Protein AF-A0A370PDU9-F1 (afdb_monomer_lite)

Secondary structure (DSSP, 8-state):
--------------------PPEEEEEEEEETTEEEEEEEETTSEEEEEEEEEEEEEEEEEEEEEESSSSS--SEEEEEEEEEEEEEEEEEEEEE-GGGG----

Structure (mmCIF, N/CA/C/O backbone):
data_AF-A0A370PDU9-F1
#
_entry.id   AF-A0A370PDU9-F1
#
loop_
_atom_site.group_PDB
_atom_site.id
_atom_site.type_symbol
_atom_site.label_atom_id
_atom_site.label_alt_id
_atom_site.label_comp_id
_atom_site.label_asym_id
_atom_site.label_entity_id
_atom_site.label_seq_id
_atom_site.pdbx_PDB_ins_code
_atom_site.Cartn_x
_atom_site.Cartn_y
_atom_site.Cartn_z
_atom_site.occupancy
_atom_site.B_iso_or_equiv
_atom_site.auth_seq_id
_atom_site.auth_comp_id
_atom_site.auth_asym_id
_atom_site.auth_atom_id
_atom_site.pdbx_PDB_model_num
ATOM 1 N N . MET A 1 1 ? -25.434 -52.191 -8.774 1.00 45.94 1 MET A N 1
ATOM 2 C CA . MET A 1 1 ? -24.517 -51.067 -8.494 1.00 45.94 1 MET A CA 1
ATOM 3 C C . MET A 1 1 ? -25.039 -49.874 -9.268 1.00 45.94 1 MET A C 1
ATOM 5 O O . MET A 1 1 ? -25.188 -50.038 -10.463 1.00 45.94 1 MET A O 1
ATOM 9 N N . PHE A 1 2 ? -25.429 -48.791 -8.592 1.00 41.34 2 PHE A N 1
ATOM 10 C CA . PHE A 1 2 ? -25.315 -47.386 -9.021 1.00 41.34 2 PHE A CA 1
ATOM 11 C C . PHE A 1 2 ? -25.845 -46.526 -7.868 1.00 41.34 2 PHE A C 1
ATOM 13 O O . PHE A 1 2 ? -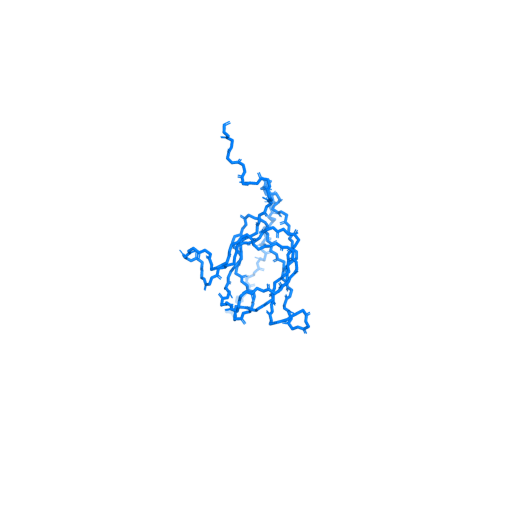27.039 -46.483 -7.583 1.00 41.34 2 PHE A O 1
ATOM 20 N N . PHE A 1 3 ? -24.900 -45.948 -7.136 1.00 52.72 3 PHE A N 1
ATOM 21 C CA . PHE A 1 3 ? -25.128 -44.983 -6.074 1.00 52.72 3 PHE A CA 1
ATOM 22 C C . PHE A 1 3 ? -25.344 -43.612 -6.707 1.00 52.72 3 PHE A C 1
ATOM 24 O O . PHE A 1 3 ? -24.623 -43.274 -7.637 1.00 52.72 3 PHE A O 1
ATOM 31 N N . ASN A 1 4 ? -26.264 -42.820 -6.161 1.00 46.16 4 ASN A N 1
ATOM 32 C CA . ASN A 1 4 ? -26.012 -41.402 -5.909 1.00 46.16 4 ASN A CA 1
ATOM 33 C C . ASN A 1 4 ? -27.005 -40.897 -4.855 1.00 46.16 4 ASN A C 1
ATOM 35 O O . ASN A 1 4 ? -28.132 -40.507 -5.144 1.00 46.16 4 ASN A O 1
ATOM 39 N N . LYS A 1 5 ? -26.561 -40.961 -3.598 1.00 51.97 5 LYS A N 1
ATOM 40 C CA . LYS A 1 5 ? -27.036 -40.093 -2.522 1.00 51.97 5 LYS A CA 1
ATOM 41 C C . LYS A 1 5 ? -26.311 -38.762 -2.692 1.00 51.97 5 LYS A C 1
ATOM 43 O O . LYS A 1 5 ? -25.087 -38.778 -2.729 1.00 51.97 5 LYS A O 1
ATOM 48 N N . SER A 1 6 ? -27.027 -37.645 -2.705 1.00 50.75 6 SER A N 1
ATOM 49 C CA . SER A 1 6 ? -26.455 -36.398 -2.195 1.00 50.75 6 SER A CA 1
ATOM 50 C C . SER A 1 6 ? -27.564 -35.456 -1.738 1.00 50.75 6 SER A C 1
ATOM 52 O O . SER A 1 6 ? -28.269 -34.853 -2.541 1.00 50.75 6 SER A O 1
ATOM 54 N N . LEU A 1 7 ? -27.745 -35.398 -0.418 1.00 58.25 7 LEU A N 1
ATOM 55 C CA . LEU A 1 7 ? -28.395 -34.300 0.286 1.00 58.25 7 LEU A CA 1
ATOM 56 C C . LEU A 1 7 ? -27.349 -33.189 0.384 1.00 58.25 7 LEU A C 1
ATOM 58 O O . LEU A 1 7 ? -26.388 -33.331 1.135 1.00 58.25 7 LEU A O 1
ATOM 62 N N . LEU A 1 8 ? -27.515 -32.108 -0.373 1.00 49.50 8 LEU A N 1
ATOM 63 C CA . LEU A 1 8 ? -26.729 -30.897 -0.151 1.00 49.50 8 LEU A CA 1
ATOM 64 C C . LEU A 1 8 ? -27.350 -30.150 1.029 1.00 49.50 8 LEU A C 1
ATOM 66 O O . LEU A 1 8 ? -28.275 -29.357 0.878 1.00 49.50 8 LEU A O 1
ATOM 70 N N . ALA A 1 9 ? -26.871 -30.486 2.221 1.00 57.47 9 ALA A N 1
ATOM 71 C CA . ALA A 1 9 ? -27.024 -29.668 3.406 1.00 57.47 9 ALA A CA 1
ATOM 72 C C . ALA A 1 9 ? -25.785 -28.777 3.517 1.00 57.47 9 ALA A C 1
ATOM 74 O O . ALA A 1 9 ? -24.698 -29.297 3.753 1.00 57.47 9 ALA A O 1
ATOM 75 N N . THR A 1 10 ? -25.956 -27.459 3.402 1.00 53.81 10 THR A N 1
ATOM 76 C CA . THR A 1 10 ? -24.917 -26.504 3.809 1.00 53.81 10 THR A CA 1
ATOM 77 C C . THR A 1 10 ? -25.574 -25.282 4.454 1.00 53.81 10 THR A C 1
ATOM 79 O O . THR A 1 10 ? -25.962 -24.325 3.797 1.00 53.81 10 THR A O 1
ATOM 82 N N . THR A 1 11 ? -25.814 -25.443 5.758 1.00 60.88 11 THR A N 1
ATOM 83 C CA . THR A 1 11 ? -25.650 -24.476 6.861 1.00 60.88 11 THR A CA 1
ATOM 84 C C . THR A 1 11 ? -25.799 -22.972 6.586 1.00 60.88 11 THR A C 1
ATOM 86 O O . THR A 1 11 ? -24.954 -22.360 5.941 1.00 60.88 11 THR A O 1
ATOM 89 N N . LEU A 1 12 ? -26.799 -22.364 7.246 1.00 53.12 12 LEU A N 1
ATOM 90 C CA . LEU A 1 12 ? -26.806 -20.945 7.621 1.00 53.12 12 LEU A CA 1
ATOM 91 C C . LEU A 1 12 ? -25.511 -20.600 8.375 1.00 53.12 12 LEU A C 1
ATOM 93 O O . LEU A 1 12 ? -25.244 -21.199 9.418 1.00 53.12 12 LEU A O 1
ATOM 97 N N . ALA A 1 13 ? -24.767 -19.598 7.910 1.00 60.03 13 ALA A N 1
ATOM 98 C CA . ALA A 1 13 ? -23.782 -18.915 8.739 1.00 60.03 13 ALA A CA 1
ATOM 99 C C . ALA A 1 13 ? -24.475 -17.738 9.441 1.00 60.03 13 ALA A C 1
ATOM 101 O O . ALA A 1 13 ? -24.949 -16.797 8.806 1.00 60.03 13 ALA A O 1
ATOM 102 N N . VAL A 1 14 ? -24.585 -17.838 10.764 1.00 54.34 14 VAL A N 1
ATOM 103 C CA . VAL A 1 14 ? -24.949 -16.733 11.652 1.00 54.34 14 VAL A CA 1
ATOM 104 C C . VAL A 1 14 ? -23.708 -15.855 11.768 1.00 54.34 14 VAL A C 1
ATOM 106 O O . VAL A 1 14 ? -22.705 -16.302 12.321 1.00 54.34 14 VAL A O 1
ATOM 109 N N . PHE A 1 15 ? -23.755 -14.631 11.242 1.00 58.09 15 PHE A N 1
ATOM 110 C CA . PHE A 1 15 ? -22.693 -13.658 11.478 1.00 58.09 15 PHE A CA 1
ATOM 111 C C . PHE A 1 15 ? -22.762 -13.234 12.946 1.00 58.09 15 PHE A C 1
ATOM 113 O O . PHE A 1 15 ? -23.637 -12.472 13.358 1.00 58.09 15 PHE A O 1
ATOM 120 N N . ALA A 1 16 ? -21.877 -13.824 13.750 1.00 54.44 16 ALA A N 1
ATOM 121 C CA . ALA A 1 16 ? -21.559 -13.338 15.077 1.00 54.44 16 ALA A CA 1
ATOM 122 C C . ALA A 1 16 ? -21.120 -11.874 14.952 1.00 54.44 16 ALA A C 1
ATOM 124 O O . ALA A 1 16 ? -20.358 -11.525 14.054 1.00 54.44 16 ALA A O 1
ATOM 125 N N . SER A 1 17 ? -21.636 -11.025 15.834 1.00 56.66 17 SER A N 1
ATOM 126 C CA . SER A 1 17 ? -21.248 -9.627 15.987 1.00 56.66 17 SER A CA 1
ATOM 127 C C . SER A 1 17 ? -19.757 -9.525 16.334 1.00 56.66 17 SER A C 1
ATOM 129 O O . SER A 1 17 ? -19.393 -9.520 17.509 1.00 56.66 17 SER A O 1
ATOM 131 N N . GLY A 1 18 ? -18.905 -9.515 15.313 1.00 48.44 18 GLY A N 1
ATOM 132 C CA . GLY A 1 18 ? -17.525 -9.053 15.371 1.00 48.44 18 GLY A CA 1
ATOM 133 C C . GLY A 1 18 ? -17.489 -7.578 14.993 1.00 48.44 18 GLY A C 1
ATOM 134 O O . GLY A 1 18 ? -18.382 -7.101 14.292 1.00 48.44 18 GLY A O 1
ATOM 135 N N . VAL A 1 19 ? -16.500 -6.846 15.497 1.00 53.41 19 VAL A N 1
ATOM 136 C CA . VAL A 1 19 ? -16.196 -5.476 15.069 1.00 53.41 19 VAL A CA 1
ATOM 137 C C . VAL A 1 19 ? -16.259 -5.439 13.542 1.00 53.41 19 VAL A C 1
ATOM 139 O O . VAL A 1 19 ? -15.571 -6.213 12.883 1.00 53.41 19 VAL A O 1
ATOM 142 N N . VAL A 1 20 ? -17.150 -4.624 12.978 1.00 56.22 20 VAL A N 1
ATOM 143 C CA . VAL A 1 20 ? -17.201 -4.442 11.526 1.00 56.22 20 VAL A CA 1
ATOM 144 C C . VAL A 1 20 ? -15.953 -3.641 11.178 1.00 56.22 20 VAL A C 1
ATOM 146 O O . VAL A 1 20 ? -15.973 -2.415 11.273 1.00 56.22 20 VAL A O 1
ATOM 149 N N . GLY A 1 21 ? -14.852 -4.332 10.875 1.00 65.31 21 GLY A N 1
ATOM 150 C CA . GLY A 1 21 ? -13.650 -3.697 10.350 1.00 65.31 21 GLY A CA 1
ATOM 151 C C . GLY A 1 21 ? -14.048 -2.935 9.094 1.00 65.31 21 GLY A C 1
ATOM 152 O O . GLY A 1 21 ? -14.659 -3.510 8.186 1.00 65.31 21 GLY A O 1
ATOM 153 N N . GLN A 1 22 ? -13.808 -1.626 9.088 1.00 87.12 22 GLN A N 1
ATOM 154 C CA . GLN A 1 22 ? -14.158 -0.792 7.944 1.00 87.12 22 GLN A CA 1
ATOM 155 C C . GLN A 1 22 ? -13.336 -1.267 6.745 1.00 87.12 22 GLN A C 1
ATOM 157 O O . GLN A 1 22 ? -12.149 -1.547 6.880 1.00 87.12 22 GLN A O 1
ATOM 162 N N . ILE A 1 23 ? -13.988 -1.417 5.597 1.00 93.50 23 ILE A N 1
ATOM 163 C CA . ILE A 1 23 ? -13.319 -1.780 4.349 1.00 93.50 23 ILE A CA 1
ATOM 164 C C . ILE A 1 23 ? -12.965 -0.480 3.640 1.00 93.50 23 ILE A C 1
ATOM 166 O O . ILE A 1 23 ? -13.826 0.395 3.510 1.00 93.50 23 ILE A O 1
ATOM 170 N N . ILE A 1 24 ? -11.725 -0.374 3.180 1.00 94.75 24 ILE A N 1
ATOM 171 C CA . ILE A 1 24 ? -11.230 0.760 2.404 1.00 94.75 24 ILE A CA 1
ATOM 172 C C . ILE A 1 24 ? -10.698 0.286 1.055 1.00 94.75 24 ILE A C 1
ATOM 174 O O . ILE A 1 24 ? -10.247 -0.852 0.921 1.00 94.75 24 ILE A O 1
ATOM 178 N N . ASP A 1 25 ? -10.741 1.169 0.064 1.00 97.50 25 ASP A N 1
ATOM 179 C CA . ASP A 1 25 ? -10.118 0.946 -1.237 1.00 97.50 25 ASP A CA 1
ATOM 180 C C . ASP A 1 25 ? -8.711 1.563 -1.231 1.00 97.50 25 ASP A C 1
ATOM 182 O O . ASP A 1 25 ? -8.551 2.755 -0.949 1.00 97.50 25 ASP A O 1
ATOM 186 N N . ILE A 1 26 ? -7.699 0.761 -1.556 1.00 98.00 26 ILE A N 1
ATOM 187 C CA . ILE A 1 26 ? -6.323 1.220 -1.773 1.00 98.00 26 ILE A CA 1
ATOM 188 C C . ILE A 1 26 ? -5.940 1.095 -3.247 1.00 98.00 26 ILE A C 1
ATOM 190 O O . ILE A 1 26 ? -6.480 0.258 -3.976 1.00 98.00 26 ILE A O 1
ATOM 194 N N . GLU A 1 27 ? -4.959 1.891 -3.666 1.00 98.50 27 GLU A N 1
ATOM 195 C CA . GLU A 1 27 ? -4.323 1.775 -4.978 1.00 98.50 27 GLU A CA 1
ATOM 196 C C . GLU A 1 27 ? -2.813 1.605 -4.834 1.00 98.50 27 GLU A C 1
ATOM 198 O O . GLU A 1 27 ? -2.181 2.288 -4.028 1.00 98.50 27 GLU A O 1
ATOM 203 N N . TYR A 1 28 ? -2.213 0.727 -5.633 1.00 98.38 28 TYR A N 1
ATOM 204 C CA . TYR A 1 28 ? -0.769 0.497 -5.622 1.00 98.38 28 TYR A CA 1
ATOM 205 C C . TYR A 1 28 ? -0.254 0.141 -7.013 1.00 98.38 28 TYR A C 1
ATOM 207 O O . TYR A 1 28 ? -0.911 -0.561 -7.779 1.00 98.38 28 TYR A O 1
ATOM 215 N N . GLY A 1 29 ? 0.920 0.653 -7.372 1.00 98.19 29 GLY A N 1
ATOM 216 C CA . GLY A 1 29 ? 1.398 0.544 -8.744 1.00 98.19 29 GLY A CA 1
ATOM 217 C C . GLY A 1 29 ? 2.758 1.170 -8.995 1.00 98.19 29 GLY A C 1
ATOM 218 O O . GLY A 1 29 ? 3.464 1.602 -8.079 1.00 98.19 29 GLY A O 1
ATOM 219 N N . THR A 1 30 ? 3.153 1.235 -10.263 1.00 98.19 30 THR A N 1
ATOM 220 C CA . THR A 1 30 ? 4.352 1.997 -10.652 1.00 98.19 30 THR A CA 1
ATOM 221 C C . THR A 1 30 ? 4.039 3.490 -10.807 1.00 98.19 30 THR A C 1
ATOM 223 O O . THR A 1 30 ? 4.922 4.331 -10.620 1.00 98.19 30 THR A O 1
ATOM 226 N N . SER A 1 31 ? 2.775 3.834 -11.085 1.00 97.38 31 SER A N 1
ATOM 227 C CA . SER A 1 31 ? 2.247 5.201 -11.186 1.00 97.38 31 SER A CA 1
ATOM 228 C C . SER A 1 31 ? 0.719 5.221 -11.038 1.00 97.38 31 SER A C 1
ATOM 230 O O . SER A 1 31 ? 0.090 4.172 -11.116 1.00 97.38 31 SER A O 1
ATOM 232 N N . GLU A 1 32 ? 0.111 6.408 -10.937 1.00 95.44 32 GLU A N 1
ATOM 233 C CA . GLU A 1 32 ? -1.357 6.584 -10.938 1.00 95.44 32 GLU A CA 1
ATOM 234 C C . GLU A 1 32 ? -2.054 6.066 -12.217 1.00 95.44 32 GLU A C 1
ATOM 236 O O . GLU A 1 32 ? -3.252 5.807 -12.216 1.00 95.44 32 GLU A O 1
ATOM 241 N N . TYR A 1 33 ? -1.314 5.899 -13.322 1.00 96.38 33 TYR A N 1
ATOM 242 C CA . TYR A 1 33 ? -1.837 5.374 -14.594 1.00 96.38 33 TYR A CA 1
ATOM 243 C C . TYR A 1 33 ? -1.593 3.867 -14.773 1.00 96.38 33 TYR A C 1
ATOM 245 O O . TYR A 1 33 ? -2.026 3.294 -15.773 1.00 96.38 33 TYR A O 1
ATOM 253 N N . ASP A 1 34 ? -0.870 3.247 -13.839 1.00 97.12 34 ASP A N 1
ATOM 254 C CA . ASP A 1 34 ? -0.474 1.836 -13.835 1.00 97.12 34 ASP A CA 1
ATOM 255 C C . ASP A 1 34 ? -0.568 1.305 -12.399 1.00 97.12 34 ASP A C 1
ATOM 257 O O . ASP A 1 34 ? 0.443 0.995 -11.759 1.00 97.12 34 ASP A O 1
ATOM 261 N N . ALA A 1 35 ? -1.797 1.315 -11.875 1.00 97.38 35 ALA A N 1
ATOM 262 C CA . ALA A 1 35 ? -2.127 0.919 -10.515 1.00 97.38 35 ALA A CA 1
ATOM 263 C C . ALA A 1 35 ? -3.199 -0.176 -10.486 1.00 97.38 35 ALA A C 1
ATOM 265 O O . ALA A 1 35 ? -4.118 -0.215 -11.310 1.00 97.38 35 ALA A O 1
ATOM 266 N N . HIS A 1 36 ? -3.072 -1.054 -9.500 1.00 98.19 36 HIS A N 1
ATOM 267 C CA . HIS A 1 36 ? -4.092 -1.999 -9.080 1.00 98.19 36 HIS A CA 1
ATOM 268 C C . HIS A 1 36 ? -4.951 -1.359 -7.990 1.00 98.19 36 HIS A C 1
ATOM 270 O O . HIS A 1 36 ? -4.449 -0.571 -7.193 1.00 98.19 36 HIS A O 1
ATOM 276 N N . GLN A 1 37 ? -6.230 -1.726 -7.953 1.00 98.12 37 GLN A N 1
ATOM 277 C CA . GLN A 1 37 ? -7.158 -1.369 -6.882 1.00 98.12 37 GLN A CA 1
ATOM 278 C C . GLN A 1 37 ? -7.493 -2.618 -6.077 1.00 98.12 37 GLN A C 1
ATOM 280 O O . GLN A 1 37 ? -7.747 -3.672 -6.667 1.00 98.12 37 GLN A O 1
ATOM 285 N N . GLN A 1 38 ? -7.525 -2.494 -4.754 1.00 98.00 38 GLN A N 1
ATOM 286 C CA . GLN A 1 38 ? -7.873 -3.594 -3.860 1.00 98.00 38 GLN A CA 1
ATOM 287 C C . GLN A 1 38 ? -8.626 -3.084 -2.636 1.00 98.00 38 GLN A C 1
ATOM 289 O O . GLN A 1 38 ? -8.297 -2.040 -2.077 1.00 98.00 38 GLN A O 1
ATOM 294 N N . GLN A 1 39 ? -9.623 -3.857 -2.210 1.00 97.75 39 GLN A N 1
ATOM 295 C CA . GLN A 1 39 ? -10.310 -3.640 -0.944 1.00 97.75 39 GLN A CA 1
ATOM 296 C C . GLN A 1 39 ? -9.567 -4.339 0.181 1.00 97.75 39 GLN A C 1
ATOM 298 O O . GLN A 1 39 ? -9.278 -5.531 0.083 1.00 97.75 39 GLN A O 1
ATOM 303 N N . VAL A 1 40 ? -9.295 -3.604 1.253 1.00 95.88 40 VAL A N 1
ATOM 304 C CA . VAL A 1 40 ? -8.632 -4.127 2.450 1.00 95.88 40 VAL A CA 1
ATOM 305 C C . VAL A 1 40 ? -9.437 -3.762 3.690 1.00 95.88 40 VAL A C 1
ATOM 307 O O . VAL A 1 40 ? -10.097 -2.721 3.738 1.00 95.88 40 VAL A O 1
ATOM 310 N N . GLN A 1 41 ? -9.422 -4.641 4.687 1.00 94.31 41 GLN A N 1
ATOM 311 C CA . GLN A 1 41 ? -10.075 -4.394 5.966 1.00 94.31 41 GLN A CA 1
ATOM 312 C C . GLN A 1 41 ? -9.102 -3.656 6.891 1.00 94.31 41 GLN A C 1
ATOM 314 O O . GLN A 1 41 ? -7.955 -4.067 7.061 1.00 94.31 41 GLN A O 1
ATOM 319 N N . LEU A 1 42 ? -9.550 -2.547 7.487 1.00 92.69 42 LEU A N 1
ATOM 320 C CA . LEU A 1 42 ? -8.784 -1.872 8.532 1.00 92.69 42 LEU A CA 1
ATOM 321 C C . LEU A 1 42 ? -8.515 -2.836 9.691 1.00 92.69 42 LEU A C 1
ATOM 323 O O . LEU A 1 42 ? -9.375 -3.646 10.042 1.00 92.69 42 LEU A O 1
ATOM 327 N N . GLN A 1 43 ? -7.347 -2.684 10.313 1.00 91.94 43 GLN A N 1
ATOM 328 C CA . GLN A 1 43 ? -6.855 -3.491 11.433 1.00 91.94 43 GLN A CA 1
ATOM 329 C C . GLN A 1 43 ? -6.662 -4.978 11.086 1.00 91.94 43 GLN A C 1
ATOM 331 O O . GLN A 1 43 ? -6.588 -5.826 11.976 1.00 91.94 43 GLN A O 1
ATOM 336 N N . GLU A 1 44 ? -6.519 -5.298 9.799 1.00 92.75 44 GLU A N 1
ATOM 337 C CA . GLU A 1 44 ? -6.204 -6.638 9.312 1.00 92.75 44 GLU A CA 1
ATOM 338 C C . GLU A 1 44 ? -5.036 -6.588 8.319 1.00 92.75 44 GLU A C 1
ATOM 340 O O . GLU A 1 44 ? -5.040 -5.819 7.356 1.00 92.75 44 GLU A O 1
ATOM 345 N N . LEU A 1 45 ? -4.008 -7.413 8.558 1.00 94.94 45 LEU A N 1
ATOM 346 C CA . LEU A 1 45 ? -2.895 -7.560 7.621 1.00 94.94 45 LEU A CA 1
ATOM 347 C C . LEU A 1 45 ? -3.398 -8.344 6.409 1.00 94.94 45 LEU A C 1
ATOM 349 O O . LEU A 1 45 ? -3.776 -9.508 6.534 1.00 94.94 45 LEU A O 1
ATOM 353 N N . THR A 1 46 ? -3.393 -7.701 5.248 1.00 96.19 46 THR A N 1
ATOM 354 C CA . THR A 1 46 ? -3.960 -8.238 4.011 1.00 96.19 46 THR A CA 1
ATOM 355 C C . THR A 1 46 ? -2.862 -8.390 2.961 1.00 96.19 46 THR A C 1
ATOM 357 O O . THR A 1 46 ? -2.144 -7.432 2.679 1.00 96.19 46 THR A O 1
ATOM 360 N N . GLU A 1 47 ? -2.724 -9.579 2.372 1.00 97.44 47 GLU A N 1
ATOM 361 C CA . GLU A 1 47 ? -1.835 -9.804 1.222 1.00 97.44 47 GLU A CA 1
ATOM 362 C C . GLU A 1 47 ? -2.361 -9.070 -0.021 1.00 97.44 47 GLU A C 1
ATOM 364 O O . GLU A 1 47 ? -3.572 -8.967 -0.243 1.00 97.44 47 GLU A O 1
ATOM 369 N N . LEU A 1 48 ? -1.453 -8.542 -0.839 1.00 97.44 48 LEU A N 1
ATOM 370 C CA . LEU A 1 48 ? -1.809 -7.907 -2.101 1.00 97.44 48 LEU A CA 1
ATOM 371 C C . LEU A 1 48 ? -2.177 -8.970 -3.139 1.00 97.44 48 LEU A C 1
ATOM 373 O O . LEU A 1 48 ? -1.485 -9.973 -3.287 1.00 97.44 48 LEU A O 1
ATOM 377 N N . ASP A 1 49 ? -3.221 -8.712 -3.926 1.00 98.25 49 ASP A N 1
ATOM 378 C CA . ASP A 1 49 ? -3.607 -9.570 -5.055 1.00 98.25 49 ASP A CA 1
ATOM 379 C C . ASP A 1 49 ? -2.489 -9.661 -6.110 1.00 98.25 49 ASP A C 1
ATOM 381 O O . ASP A 1 49 ? -2.344 -10.672 -6.804 1.00 98.25 49 ASP A O 1
ATOM 385 N N . TYR A 1 50 ? -1.690 -8.595 -6.222 1.00 97.81 50 TYR A N 1
ATOM 386 C CA . TYR A 1 50 ? -0.520 -8.514 -7.087 1.00 97.81 50 TYR A CA 1
ATOM 387 C C . TYR A 1 50 ? 0.695 -8.053 -6.268 1.00 97.81 50 TYR A C 1
ATOM 389 O O . TYR A 1 50 ? 0.979 -6.861 -6.217 1.00 97.81 50 TYR A O 1
ATOM 397 N N . PRO A 1 51 ? 1.437 -8.963 -5.615 1.00 97.69 51 PRO A N 1
ATOM 398 C CA . PRO A 1 51 ? 2.699 -8.614 -4.971 1.00 97.69 51 PRO A CA 1
ATOM 399 C C . PRO A 1 51 ? 3.732 -8.157 -6.002 1.00 97.69 51 PRO A C 1
ATOM 401 O O . PRO A 1 51 ? 3.863 -8.746 -7.083 1.00 97.69 51 PRO A O 1
ATOM 404 N N . GLY A 1 52 ? 4.503 -7.120 -5.685 1.00 97.94 52 GLY A N 1
ATOM 405 C CA . GLY A 1 52 ? 5.417 -6.542 -6.663 1.00 97.94 52 GLY A CA 1
ATOM 406 C C . GLY A 1 52 ? 6.220 -5.349 -6.171 1.00 97.94 52 GLY A C 1
ATOM 407 O O . GLY A 1 52 ? 6.058 -4.862 -5.058 1.00 97.94 52 GLY A O 1
ATOM 408 N N . THR A 1 53 ? 7.125 -4.879 -7.030 1.00 98.31 53 THR A N 1
ATOM 409 C CA . THR A 1 53 ? 7.924 -3.678 -6.766 1.00 98.31 53 THR A CA 1
ATOM 410 C C . THR A 1 53 ? 7.195 -2.442 -7.276 1.00 98.31 53 THR A C 1
ATOM 412 O O . THR A 1 53 ? 7.064 -2.255 -8.486 1.00 98.31 53 THR A O 1
ATOM 415 N N . TYR A 1 54 ? 6.782 -1.575 -6.355 1.00 98.31 54 TYR A N 1
ATOM 416 C CA . TYR A 1 54 ? 5.914 -0.432 -6.624 1.00 98.31 54 TYR A CA 1
ATOM 417 C C . TYR A 1 54 ? 6.535 0.890 -6.178 1.00 98.31 54 TYR A C 1
ATOM 419 O O . TYR A 1 54 ? 7.407 0.928 -5.313 1.00 98.31 54 TYR A O 1
ATOM 427 N N . SER A 1 55 ? 6.097 1.980 -6.808 1.00 98.38 55 SER A N 1
ATOM 428 C CA . SER A 1 55 ? 6.556 3.358 -6.559 1.00 98.38 55 SER A CA 1
ATOM 429 C C . SER A 1 55 ? 5.409 4.356 -6.403 1.00 98.38 55 SER A C 1
ATOM 431 O O . SER A 1 55 ? 5.643 5.560 -6.311 1.00 98.38 55 SER A O 1
ATOM 433 N N . TYR A 1 56 ? 4.173 3.870 -6.367 1.00 98.56 56 TYR A N 1
ATOM 434 C CA . TYR A 1 56 ? 2.961 4.648 -6.170 1.00 98.56 56 TYR A CA 1
ATOM 435 C C . TYR A 1 56 ? 2.034 3.921 -5.199 1.00 98.56 56 TYR A C 1
ATOM 437 O O . TYR A 1 56 ? 1.870 2.702 -5.301 1.00 98.56 56 TYR A O 1
ATOM 445 N N . PHE A 1 57 ? 1.437 4.680 -4.283 1.00 98.38 57 PHE A N 1
ATOM 446 C CA . PHE A 1 57 ? 0.432 4.186 -3.354 1.00 98.38 57 PHE A CA 1
ATOM 447 C C . PHE A 1 57 ? -0.619 5.270 -3.087 1.00 98.38 57 PHE A C 1
ATOM 449 O O . PHE A 1 57 ? -0.294 6.460 -3.000 1.00 98.38 57 PHE A O 1
ATOM 456 N N . SER A 1 58 ? -1.875 4.859 -2.960 1.00 98.31 58 SER A N 1
ATOM 457 C CA . SER A 1 58 ? -2.990 5.713 -2.574 1.00 98.31 58 SER A CA 1
ATOM 458 C C . SER A 1 58 ? -3.855 5.013 -1.542 1.00 98.31 58 SER A C 1
ATOM 460 O O .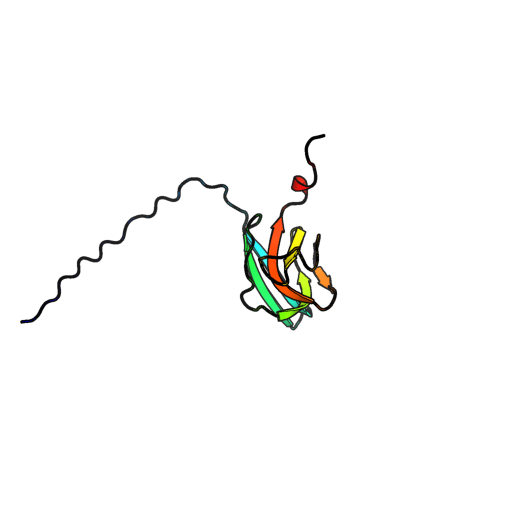 SER A 1 58 ? -4.264 3.873 -1.740 1.00 98.31 58 SER A O 1
ATOM 462 N N . THR A 1 59 ? -4.167 5.711 -0.458 1.00 97.06 59 THR A N 1
ATOM 463 C CA . THR A 1 59 ? -5.029 5.205 0.610 1.00 97.06 59 THR A CA 1
ATOM 464 C C . THR A 1 59 ? -5.794 6.352 1.280 1.00 97.06 59 THR A C 1
ATOM 466 O O . THR A 1 59 ? -5.231 7.440 1.464 1.00 97.06 59 THR A O 1
ATOM 469 N N . PRO A 1 60 ? -7.073 6.146 1.647 1.00 95.25 60 PRO A N 1
ATOM 470 C CA . PRO A 1 60 ? -7.827 7.105 2.451 1.00 95.25 60 PRO A CA 1
ATOM 471 C C . PRO A 1 60 ? -7.367 7.156 3.919 1.00 95.25 60 PRO A C 1
ATOM 473 O O . PRO A 1 60 ? -7.509 8.205 4.547 1.00 95.25 60 PRO A O 1
ATOM 476 N N . ASP A 1 61 ? -6.794 6.068 4.441 1.00 95.06 61 ASP A N 1
ATOM 477 C CA . ASP A 1 61 ? -6.315 5.924 5.825 1.00 95.06 61 ASP A CA 1
ATOM 478 C C . ASP A 1 61 ? -4.798 5.690 5.878 1.00 95.06 61 ASP A C 1
ATOM 480 O O . ASP A 1 61 ? -4.133 5.625 4.844 1.00 95.06 61 ASP A O 1
ATOM 484 N N . ILE A 1 62 ? -4.224 5.590 7.079 1.00 95.44 62 ILE A N 1
ATOM 485 C CA . ILE A 1 62 ? -2.796 5.298 7.239 1.00 95.44 62 ILE A CA 1
ATOM 486 C C . ILE A 1 62 ? -2.563 3.804 7.037 1.00 95.44 62 ILE A C 1
ATOM 488 O O . ILE A 1 62 ? -3.311 2.983 7.562 1.00 95.44 62 ILE A O 1
ATOM 492 N N . CYS A 1 63 ? -1.511 3.452 6.304 1.00 96.88 63 CYS A N 1
ATOM 493 C CA . CYS A 1 63 ? -1.105 2.075 6.095 1.00 96.88 63 CYS A CA 1
ATOM 494 C C . CYS A 1 63 ? 0.398 1.873 6.290 1.00 96.88 63 CYS A C 1
ATOM 496 O O . CYS A 1 63 ? 1.227 2.720 5.941 1.00 96.88 63 CYS A O 1
ATOM 498 N N . ASP A 1 64 ? 0.726 0.683 6.768 1.00 97.44 64 ASP A N 1
ATOM 499 C CA . ASP A 1 64 ? 2.056 0.103 6.779 1.00 97.44 64 ASP A CA 1
ATOM 500 C C . ASP A 1 64 ? 2.166 -0.920 5.638 1.00 97.44 64 ASP A C 1
ATOM 502 O O . ASP A 1 64 ? 1.282 -1.758 5.440 1.00 97.44 64 ASP A O 1
ATOM 506 N N . LEU A 1 65 ? 3.247 -0.834 4.862 1.00 97.88 65 LEU A N 1
ATOM 507 C CA . LEU A 1 65 ? 3.501 -1.637 3.665 1.00 97.88 65 LEU A CA 1
ATOM 508 C C . LEU A 1 65 ? 4.611 -2.642 3.957 1.00 97.88 65 LEU A C 1
ATOM 510 O O . LEU A 1 65 ? 5.722 -2.269 4.343 1.00 97.88 65 LEU A O 1
ATOM 514 N N . TYR A 1 66 ? 4.329 -3.916 3.732 1.00 98.06 66 TYR A N 1
ATOM 515 C CA . TYR A 1 66 ? 5.182 -5.032 4.116 1.00 98.06 66 TYR A CA 1
ATOM 516 C C . TYR A 1 66 ? 5.764 -5.712 2.883 1.00 98.06 66 TYR A C 1
ATOM 518 O O . TYR A 1 66 ? 5.047 -5.977 1.923 1.00 98.06 66 TYR A O 1
ATOM 526 N N . SER A 1 67 ? 7.058 -6.034 2.914 1.00 95.81 67 SER A N 1
ATOM 527 C CA . SER A 1 67 ? 7.707 -6.845 1.872 1.00 95.81 67 SER A CA 1
ATOM 528 C C . SER A 1 67 ? 7.518 -8.352 2.083 1.00 95.81 67 SER A C 1
ATOM 530 O O . SER A 1 67 ? 7.819 -9.131 1.182 1.00 95.81 67 SER A O 1
ATOM 532 N N . ASN A 1 68 ? 7.061 -8.742 3.275 1.00 89.44 68 ASN A N 1
ATOM 533 C CA . ASN A 1 68 ? 6.586 -10.065 3.667 1.00 89.44 68 ASN A CA 1
ATOM 534 C C . ASN A 1 68 ? 5.793 -9.941 4.985 1.00 89.44 68 ASN A C 1
ATOM 536 O O . ASN A 1 68 ? 5.945 -8.956 5.707 1.00 89.44 68 ASN A O 1
ATOM 540 N N . THR A 1 69 ? 4.988 -10.942 5.331 1.00 84.31 69 THR A N 1
ATOM 541 C CA . THR A 1 69 ? 4.111 -10.919 6.516 1.00 84.31 69 THR A CA 1
ATOM 542 C C . THR A 1 69 ? 4.793 -11.279 7.847 1.00 84.31 69 THR A C 1
ATOM 544 O O . THR A 1 69 ? 4.128 -11.272 8.880 1.00 84.31 69 THR A O 1
ATOM 547 N N . GLU A 1 70 ? 6.077 -11.656 7.851 1.00 83.88 70 GLU A N 1
ATOM 548 C CA . GLU A 1 70 ? 6.806 -12.091 9.059 1.00 83.88 70 GLU A CA 1
ATOM 549 C C . GLU A 1 70 ? 7.675 -10.978 9.674 1.00 83.88 70 GLU A C 1
ATOM 551 O O . GLU A 1 70 ? 7.959 -11.005 10.874 1.00 83.88 70 GLU A O 1
ATOM 556 N N . ASP A 1 71 ? 8.084 -10.002 8.863 1.00 86.62 71 ASP A N 1
ATOM 557 C CA . ASP A 1 71 ? 8.999 -8.924 9.232 1.00 86.62 71 ASP A CA 1
ATOM 558 C C . ASP A 1 71 ? 8.286 -7.606 9.584 1.00 86.62 71 ASP A C 1
ATOM 560 O O . ASP A 1 71 ? 7.075 -7.431 9.445 1.00 86.62 71 ASP A O 1
ATOM 564 N N . TYR A 1 72 ? 9.083 -6.634 10.039 1.00 91.81 72 TYR A N 1
ATOM 565 C CA . TYR A 1 72 ? 8.657 -5.244 10.174 1.00 91.81 72 TYR A CA 1
ATOM 566 C C . TYR A 1 72 ? 8.269 -4.633 8.816 1.00 91.81 72 TYR A C 1
ATOM 568 O O . TYR A 1 72 ? 8.836 -5.015 7.786 1.00 91.81 72 TYR A O 1
ATOM 576 N N . PRO A 1 73 ? 7.364 -3.637 8.808 1.00 95.56 73 PRO A N 1
ATOM 577 C CA . PRO A 1 73 ? 6.973 -2.959 7.581 1.00 95.56 73 PRO A CA 1
ATOM 578 C C . PRO A 1 73 ? 8.178 -2.335 6.872 1.00 95.56 73 PRO A C 1
ATOM 580 O O . PRO A 1 73 ? 9.064 -1.738 7.488 1.00 95.56 73 PRO A O 1
ATOM 583 N N . ALA A 1 74 ? 8.200 -2.471 5.548 1.00 96.56 74 ALA A N 1
ATOM 584 C CA . ALA A 1 74 ? 9.209 -1.869 4.686 1.00 96.56 74 ALA A CA 1
ATOM 585 C C . ALA A 1 74 ? 9.020 -0.349 4.585 1.00 96.56 74 ALA A C 1
ATOM 587 O O . ALA A 1 74 ? 9.998 0.395 4.491 1.00 96.56 74 ALA A O 1
ATOM 588 N N . LEU A 1 75 ? 7.765 0.106 4.616 1.00 96.75 75 LEU A N 1
ATOM 589 C CA . LEU A 1 75 ? 7.379 1.510 4.685 1.00 96.75 75 LEU A CA 1
ATOM 590 C C . LEU A 1 75 ? 6.248 1.648 5.702 1.00 96.75 75 LEU A C 1
ATOM 592 O O . LEU A 1 75 ? 5.289 0.888 5.639 1.00 96.75 75 LEU A O 1
ATOM 596 N N . SER A 1 76 ? 6.345 2.626 6.597 1.00 96.06 76 SER A N 1
ATOM 597 C CA . SER A 1 76 ? 5.324 2.873 7.618 1.00 96.06 76 SER A CA 1
ATOM 598 C C . SER A 1 76 ? 4.694 4.243 7.486 1.00 96.06 76 SER A C 1
ATOM 600 O O . SER A 1 76 ? 5.315 5.162 6.941 1.00 96.06 76 SER A O 1
ATOM 602 N N . ASN A 1 77 ? 3.506 4.393 8.067 1.00 95.06 77 ASN A N 1
ATOM 603 C CA . ASN A 1 77 ? 2.782 5.660 8.128 1.00 95.06 77 ASN A CA 1
ATOM 604 C C . ASN A 1 77 ? 2.528 6.282 6.741 1.00 95.06 77 ASN A C 1
ATOM 606 O O . ASN A 1 77 ? 2.652 7.494 6.545 1.00 95.06 77 ASN A O 1
ATOM 610 N N . ILE A 1 78 ? 2.190 5.449 5.754 1.00 96.44 78 ILE A N 1
ATOM 611 C CA . ILE A 1 78 ? 1.845 5.899 4.405 1.00 96.44 78 ILE A CA 1
ATOM 612 C C . ILE A 1 78 ? 0.372 6.296 4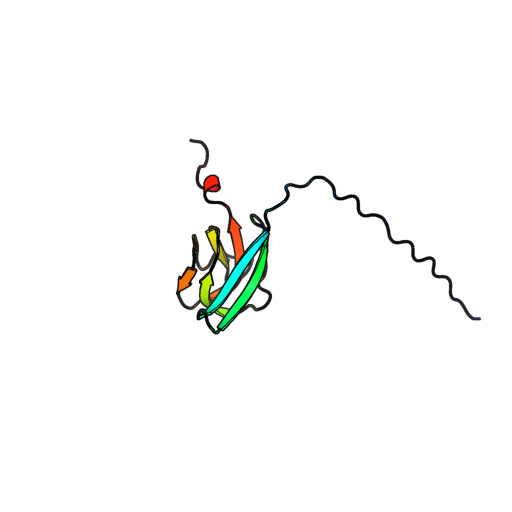.383 1.00 96.44 78 ILE A C 1
ATOM 614 O O . ILE A 1 78 ? -0.496 5.482 4.665 1.00 96.44 78 ILE A O 1
ATOM 618 N N . GLY A 1 79 ? 0.089 7.550 4.035 1.00 94.56 79 GLY A N 1
ATOM 619 C CA . GLY A 1 79 ? -1.269 8.081 3.958 1.00 94.56 79 GLY A CA 1
ATOM 620 C C . GLY A 1 79 ? -1.452 9.007 2.759 1.00 94.56 79 GLY A C 1
ATOM 621 O O . GLY A 1 79 ? -0.503 9.654 2.307 1.00 94.56 79 GLY A O 1
ATOM 622 N N . GLY A 1 80 ? -2.685 9.097 2.262 1.00 95.19 80 GLY A N 1
ATOM 623 C CA . GLY A 1 80 ? -3.021 9.899 1.089 1.00 95.19 80 GLY A CA 1
ATOM 624 C C . GLY A 1 80 ? -2.557 9.253 -0.216 1.00 95.19 80 GLY A C 1
ATOM 625 O O . GLY A 1 80 ? -2.423 8.038 -0.309 1.00 95.19 80 GLY A O 1
ATOM 626 N N . THR A 1 81 ? -2.326 10.082 -1.233 1.00 97.50 81 THR A N 1
ATOM 627 C CA . THR A 1 81 ? -2.000 9.648 -2.597 1.00 97.50 81 THR A CA 1
ATOM 628 C C . THR A 1 81 ? -0.649 10.200 -3.019 1.00 97.50 81 THR A C 1
ATOM 630 O O . THR A 1 81 ? -0.440 11.417 -2.979 1.00 97.50 81 THR A O 1
ATOM 633 N N . GLY A 1 82 ? 0.261 9.346 -3.488 1.00 95.50 82 GLY A N 1
ATOM 634 C CA . GLY A 1 82 ? 1.513 9.840 -4.043 1.00 95.50 82 GLY A CA 1
ATOM 635 C C . GLY A 1 82 ? 2.565 8.794 -4.370 1.00 95.50 82 GLY A C 1
ATOM 636 O O . GLY A 1 82 ? 2.351 7.584 -4.318 1.00 95.50 82 GLY A O 1
ATOM 637 N N . ALA A 1 83 ? 3.735 9.310 -4.741 1.00 97.44 83 ALA A N 1
ATOM 638 C CA . ALA A 1 83 ? 4.912 8.492 -4.964 1.00 97.44 83 ALA A CA 1
ATOM 639 C C . ALA A 1 83 ? 5.480 7.997 -3.630 1.00 97.44 83 ALA A C 1
ATOM 641 O O . ALA A 1 83 ? 5.618 8.765 -2.676 1.00 97.44 83 ALA A O 1
ATOM 642 N N . ILE A 1 84 ? 5.879 6.733 -3.611 1.00 97.69 84 ILE A N 1
ATOM 643 C CA . ILE A 1 84 ? 6.609 6.098 -2.514 1.00 97.69 84 ILE A CA 1
ATOM 644 C C . ILE A 1 84 ? 7.989 5.649 -3.015 1.00 97.69 84 ILE A C 1
ATOM 646 O O . ILE A 1 84 ? 8.193 5.517 -4.229 1.00 97.69 84 ILE A O 1
ATOM 650 N N . PRO A 1 85 ? 8.968 5.407 -2.124 1.00 97.62 85 PRO A N 1
ATOM 651 C CA . PRO A 1 85 ? 10.214 4.759 -2.515 1.00 97.62 85 PRO A CA 1
ATOM 652 C C . PRO A 1 85 ? 9.939 3.438 -3.239 1.00 97.62 85 PRO A C 1
ATOM 654 O O . PRO A 1 85 ? 9.107 2.654 -2.786 1.00 97.62 85 PRO A O 1
ATOM 657 N N . THR A 1 86 ? 10.653 3.176 -4.338 1.00 97.88 86 THR A N 1
ATOM 658 C CA . THR A 1 86 ? 10.512 1.929 -5.100 1.00 97.88 86 THR A CA 1
ATOM 659 C C . THR A 1 86 ? 10.831 0.721 -4.218 1.00 97.88 86 THR A C 1
ATOM 661 O O . THR A 1 86 ? 11.995 0.488 -3.893 1.00 97.88 86 THR A O 1
ATOM 664 N N . THR A 1 87 ? 9.804 -0.037 -3.837 1.00 96.81 87 THR A N 1
ATOM 665 C CA . THR A 1 87 ? 9.882 -1.061 -2.784 1.00 96.81 87 THR A CA 1
ATOM 666 C C . THR A 1 87 ? 9.049 -2.277 -3.178 1.00 96.81 87 THR A C 1
ATOM 668 O O . THR A 1 87 ? 7.992 -2.119 -3.783 1.00 96.81 87 THR A O 1
ATOM 671 N N . TYR A 1 88 ? 9.525 -3.486 -2.865 1.00 97.81 88 TYR A N 1
ATOM 672 C CA . TYR A 1 88 ? 8.717 -4.701 -3.007 1.00 97.81 88 TYR A CA 1
ATOM 673 C C . TYR A 1 88 ? 7.682 -4.765 -1.883 1.00 97.81 88 TYR A C 1
ATOM 675 O O . TYR A 1 88 ? 8.059 -4.697 -0.712 1.00 97.81 88 TYR A O 1
ATOM 683 N N . ILE A 1 89 ? 6.408 -4.881 -2.245 1.00 97.88 89 ILE A N 1
ATOM 684 C CA . ILE A 1 89 ? 5.275 -4.926 -1.323 1.00 97.88 89 ILE A CA 1
ATOM 685 C C . ILE A 1 89 ? 4.477 -6.195 -1.614 1.00 97.88 89 ILE A C 1
ATOM 687 O O . ILE A 1 89 ? 4.152 -6.488 -2.765 1.00 97.88 89 ILE A O 1
ATOM 691 N N . ASP A 1 90 ? 4.186 -6.924 -0.548 1.00 97.75 90 ASP A N 1
ATOM 692 C CA . ASP A 1 90 ? 3.489 -8.207 -0.530 1.00 97.75 90 ASP A CA 1
ATOM 693 C C . ASP A 1 90 ? 2.210 -8.145 0.305 1.00 97.75 90 ASP A C 1
ATOM 695 O O . ASP A 1 90 ? 1.218 -8.785 -0.017 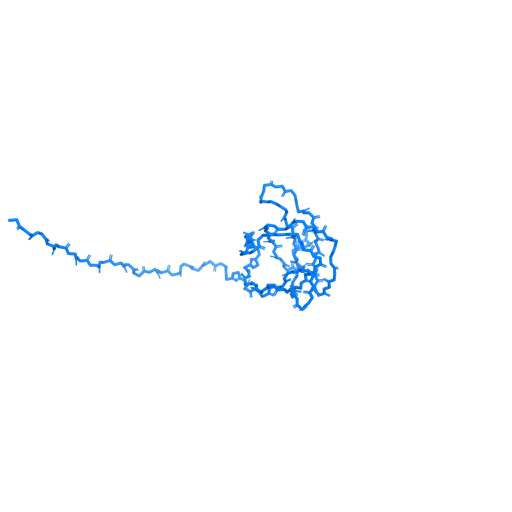1.00 97.75 90 ASP A O 1
ATOM 699 N N . ALA A 1 91 ? 2.204 -7.322 1.355 1.00 98.00 91 ALA A N 1
ATOM 700 C CA . ALA A 1 91 ? 1.050 -7.149 2.219 1.00 98.00 91 ALA A CA 1
ATOM 701 C C . ALA A 1 91 ? 0.933 -5.711 2.726 1.00 98.00 91 ALA A C 1
ATOM 703 O O . ALA A 1 91 ? 1.876 -4.915 2.670 1.00 98.00 91 ALA A O 1
ATOM 704 N N . VAL A 1 92 ? -0.246 -5.387 3.239 1.00 97.69 92 VAL A N 1
ATOM 705 C CA . VAL A 1 92 ? 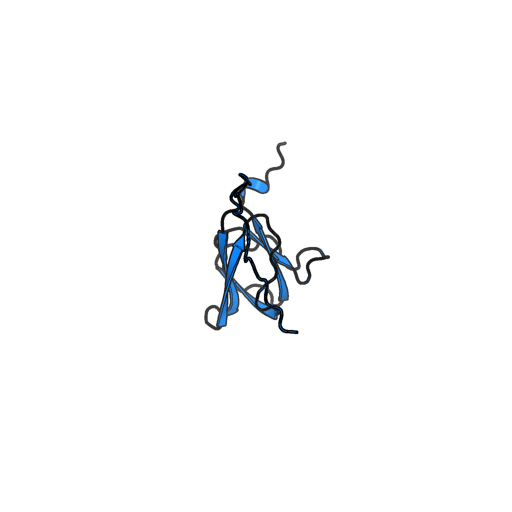-0.595 -4.074 3.767 1.00 97.69 92 VAL A CA 1
ATOM 706 C C . VAL A 1 92 ? -1.403 -4.216 5.049 1.00 97.69 92 VAL A C 1
ATOM 708 O O . VAL A 1 92 ? -2.265 -5.085 5.164 1.00 97.69 92 VAL A O 1
ATOM 711 N N . TYR A 1 93 ? -1.130 -3.346 6.014 1.00 96.44 93 TYR A N 1
ATOM 712 C CA . TYR A 1 93 ? -1.923 -3.197 7.229 1.00 96.44 93 TYR A CA 1
ATOM 713 C C . TYR A 1 93 ? -2.360 -1.740 7.351 1.00 96.44 93 TYR A C 1
ATOM 715 O O . TYR A 1 93 ? -1.514 -0.862 7.496 1.00 96.44 93 TYR A O 1
ATOM 723 N N . CYS A 1 94 ? -3.664 -1.476 7.281 1.00 95.69 94 CYS A N 1
ATOM 724 C CA . CYS A 1 94 ? -4.207 -0.120 7.361 1.00 95.69 94 CYS A CA 1
ATOM 725 C C . CYS A 1 94 ? -4.950 0.110 8.678 1.00 95.69 94 CYS A C 1
ATOM 727 O O . CYS A 1 94 ? -5.627 -0.786 9.180 1.00 95.69 94 CYS A O 1
ATOM 729 N N . TYR A 1 95 ? -4.847 1.313 9.234 1.00 93.25 95 TYR A N 1
ATOM 730 C CA . TYR A 1 95 ? -5.403 1.681 10.533 1.00 93.25 95 TYR A CA 1
ATOM 731 C C . TYR A 1 95 ? -5.791 3.163 10.590 1.00 93.25 95 TYR A C 1
ATOM 733 O O . TYR A 1 95 ? -5.314 4.004 9.824 1.00 93.25 95 TYR A O 1
ATOM 741 N N . THR A 1 96 ? -6.686 3.491 11.520 1.00 86.75 96 THR A N 1
ATOM 742 C CA . THR A 1 96 ? -7.114 4.871 11.762 1.00 86.75 96 THR A CA 1
ATOM 743 C C . THR A 1 96 ? -6.110 5.608 12.642 1.00 86.75 96 THR A C 1
ATOM 745 O O . THR A 1 96 ? -5.586 5.054 13.604 1.00 86.75 96 THR A O 1
ATOM 748 N N . GLN A 1 97 ? -5.931 6.901 12.380 1.00 69.56 97 GLN A N 1
ATOM 749 C CA . GLN A 1 97 ? -5.000 7.788 13.091 1.00 69.56 97 GLN A CA 1
ATOM 750 C C . GLN A 1 97 ? -5.261 7.891 14.616 1.00 69.56 97 GLN A C 1
ATOM 752 O O . GLN A 1 97 ? -4.360 8.243 15.369 1.00 69.56 97 GLN A O 1
ATOM 757 N N . GLU A 1 98 ? -6.468 7.548 15.088 1.00 60.88 98 GLU A N 1
ATOM 758 C CA . GLU A 1 98 ? -6.834 7.542 16.517 1.00 60.88 98 GLU A CA 1
ATOM 759 C C . GLU A 1 98 ? -6.109 6.461 17.351 1.00 60.88 98 GLU A C 1
ATOM 761 O O . GLU A 1 98 ? -6.128 6.536 18.578 1.00 60.88 98 GLU A O 1
ATOM 766 N N . GLU A 1 99 ? -5.446 5.479 16.729 1.00 56.34 99 GLU A N 1
ATOM 767 C CA . GLU A 1 99 ? -4.732 4.402 17.441 1.00 56.34 99 GLU A CA 1
ATOM 768 C C . GLU A 1 99 ? -3.275 4.742 17.828 1.00 56.34 99 GLU A C 1
ATOM 770 O O . GLU A 1 99 ? -2.644 3.957 18.535 1.00 56.34 99 GLU A O 1
ATOM 775 N N . GLU A 1 100 ? -2.737 5.911 17.447 1.00 50.84 100 GLU A N 1
ATOM 776 C CA . GLU A 1 100 ? -1.392 6.352 17.877 1.00 50.84 100 GLU A CA 1
ATOM 777 C C . GLU A 1 100 ? -1.347 7.007 19.276 1.00 50.84 100 GLU A C 1
ATOM 779 O O . GLU A 1 100 ? -0.260 7.355 19.739 1.00 50.84 100 GLU A O 1
ATOM 784 N N . ASP A 1 101 ? -2.474 7.142 19.987 1.00 39.97 101 ASP A N 1
ATOM 785 C CA . ASP A 1 101 ? -2.494 7.591 21.389 1.00 39.97 101 ASP A CA 1
ATOM 786 C C . ASP A 1 101 ? -2.593 6.381 22.346 1.00 39.97 101 ASP A C 1
ATOM 788 O O . ASP A 1 101 ? -3.694 5.962 22.730 1.00 39.97 101 ASP A O 1
ATOM 792 N N . PRO A 1 102 ? -1.469 5.795 22.812 1.00 43.69 102 PRO A N 1
ATOM 793 C CA . PRO A 1 102 ? -1.515 5.009 24.028 1.00 43.69 102 PRO A CA 1
ATOM 794 C C . PRO A 1 102 ? -1.855 5.987 25.151 1.00 43.69 102 PRO A C 1
ATOM 796 O O . PRO A 1 102 ? -1.077 6.887 25.455 1.00 43.69 102 PRO A O 1
ATOM 799 N N . ILE A 1 103 ? -3.035 5.816 25.742 1.00 42.12 103 ILE A N 1
ATOM 800 C CA . ILE A 1 103 ? -3.494 6.513 26.947 1.00 42.12 103 ILE A CA 1
ATOM 801 C C . ILE A 1 103 ? -2.308 6.714 27.915 1.00 42.12 103 ILE A C 1
ATOM 803 O O . ILE A 1 103 ? -1.813 5.745 28.496 1.00 42.12 103 ILE A O 1
ATOM 807 N N . LEU A 1 104 ? -1.851 7.965 28.046 1.00 37.78 104 LEU A N 1
ATOM 808 C CA . LEU A 1 104 ? -0.880 8.430 29.045 1.00 37.78 104 LEU A CA 1
ATOM 809 C C . LEU A 1 104 ? -1.564 8.664 30.396 1.00 37.78 104 LEU A C 1
ATOM 811 O O . LEU A 1 104 ? -2.650 9.290 30.414 1.00 37.78 104 LEU A O 1
#

pLDDT: mean 83.83, std 19.91, range [37.78, 98.56]

Foldseek 3Di:
DDDDDDDPDDDDDDPDDDDQQDKWWKWWAQDPVGIDIDIDGAQDKAFDPDWFFTFWIATQFWKFFCLDDPDGGPDGRDYHTDTDPGDTGTIMHTYHPVVVDPDD

Organism: NCBI:txid1353007

Sequence (104 aa):
MFFNKSLLATTLAVFASGVVGQIIDIEYGTSEYDAHQQQVQLQELTELDYPGTYSYFSTPDICDLYSNTEDYPALSNIGGTGAIPTTYIDAVYCYTQEEEDPIL

Radius of gyration: 19.07 Å; chains: 1; bounding box: 39×61×44 Å

=== Feature glossary ===
Feature key, reading from the visual/contextual features back to the raw sequence:

Rendered structure images. Six rendered views show the 3D structure from the faces of a cube — i.e. along ±x, ±y, ±z. Rendering representation is drawn randomly per protein from cartoon (secondary-structure ribbons), sticks (backbone bonds), or molecular surface; coloring is either N→C rainbow (blue at the N-terminus through red at the C-terminus) or one color per chain.

Contact-map, Ramachandran, and PAE plots. The contact map is a binary N×N matrix image: pixel (i, j) is dark where Cα_i and Cα_j are within 8 Å and |i−j|>4. Because the |i−j|>4 filter removes local helical contacts, off-diagonal stripes parallel to the main diagonal indicate parallel β-sheets; stripes perpendicular to it indicate antiparallel β-sheets. The Ramachandran plot scatters every residue's (φ, ψ) pair against the sterically allowed regions. The PAE heatmap renders the predicted-aligned-error matrix.

InterPro / GO / CATH / organism. Database cross-references. InterPro integrates a dozen domain/family signature databases into unified entries with residue-range hits. GO terms attach function/process/location labels with evidence codes. CATH codes position the fold in a four-level structural taxonomy. Organism is the NCBI-taxonomy species name.

Nearest PDB structures. The Foldseek neighbor list gives the closest experimentally determined structures in the PDB, ranked by structural alignment. TM-score near 1 means near-identical fold; near 0.3 means only rough topology match. This is how one finds what a novel AlphaFold prediction most resembles in the solved-structure universe.

Predicted aligned error. PAE(i, j) answers: if I align the predicted and true structures on residue i, how far off (in Å) do I expect residue j to be? A block-diagonal PAE matrix with low values on the blocks and high values off-diagonal is the signature of a multi-domain protein with confidently predicted domains but uncertain inter-domain orientation.

Solvent-accessible surface area. 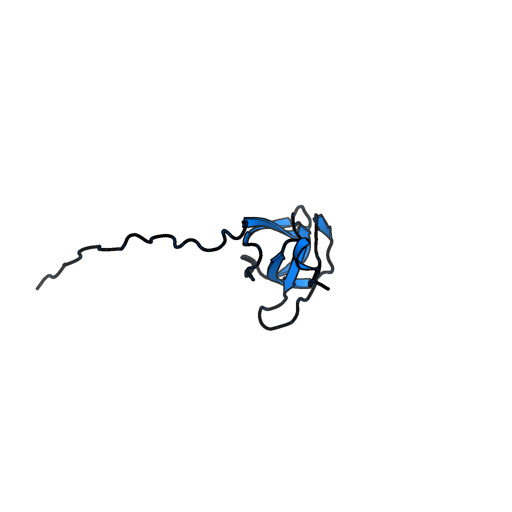Accessible surface area quantifies burial. A residue with SASA near zero is packed into the hydrophobic core; one with SASA >100 Å² sits on the surface. Computed here via the Shrake–Rupley numerical algorithm with a 1.4 Å probe.

B-factor. B-factor (Debye–Waller factor) reflects atomic displacement in the crystal lattice. It is an experimental observable (units Å²), not a prediction; low values mean the atom is pinned down, high values mean it moves or is heterogeneous across the crystal.

pLDDT. For AlphaFold models, the B-factor field carries pLDDT — the model's own estimate of local accuracy on a 0–100 scale. Regions with pLDDT<50 should be treated as essentially unmodeled; they often correspond to intrinsically disordered segments.

Backbone torsions (φ/ψ). φ (phi) and ψ (psi) are the two rotatable backbone dihedrals per residue: φ is the C(i-1)–N–Cα–C torsion, ψ is the N–Cα–C–N(i+1) torsion, both in degrees on (−180°, 180°]. α-helical residues cluster near (−60°, −45°); β-strand residues near (−120°, +130°). A Ramachandran plot is simply a scatter of (φ, ψ) for every residue.

Radius of gyration, Cα contacts, bounding box. Radius of gyration (Rg) is the root-mean-square distance of Cα atoms from their centroid — a single number for overall size and compactness. A globular domain of N residues has Rg ≈ 2.2·N^0.38 Å; an extended or disordered chain has a much larger Rg. The Cα contact count is the number of residue pairs whose Cα atoms are within 8 Å and are more than four positions apart in sequence — a standard proxy for tertiary packing density. The bounding box is the smallest axis-aligned box enclosing all Cα atoms.

Secondary structure (3-state, P-SEA). Three-state secondary structure (P-SEA) collapses the eight DSSP classes into helix (a), strand (b), and coil (c). P-SEA assigns these from Cα geometry alone — distances and angles — without requiring backbone oxygens, so it works on any Cα trace.

Secondary structure (8-state, DSSP). DSSP 8-state secondary structure assigns each residue one of H (α-helix), G (3₁₀-helix), I (π-helix), E (extended β-strand), B (isolated β-bridge), T (hydrogen-bonded turn), S (bend), or '-' (coil). The assignment is computed from backbone hydrogen-bond geometry via the Kabsch–Sander algorithm.

Foldseek 3Di. A 3Di character summarizes, for each residue, the relative orientation of the Cα frame of its nearest spatial neighbor. Because it encodes fold topology rather than chemistry, 3Di alignments detect remote structural similarity that sequence alignment misses.

mmCIF coordinates. The mmCIF block holds the 3D Cartesian coordinates of each backbone atom (N, Cα, C, O) in ångströms. mmCIF is the PDB's canonical archive format — a tagged-loop text representation of the atomic model.

Sequence. Sequence gives the chain of amino acids in standard one-letter code (A=alanine, C=cysteine, …, Y=tyrosine), read N→C. It is the only feature that is directly encoded by the gene; all structural features are derived from the folded form of this sequence.